Protein AF-0000000086064437 (afdb_homodimer)

Radius of gyration: 15.48 Å; Cα contacts (8 Å, |Δi|>4): 275; chains: 2; bounding box: 32×44×34 Å

Organism: Haemaphysalis longicornis (NCBI:txid44386)

pLDDT: mean 90.45, std 16.44, range [36.81, 98.94]

Solvent-accessible surface area (backbone atoms only — not comparable to full-atom values): 8554 Å² total; per-residue (Å²): 128,79,76,66,48,71,51,74,100,62,88,58,61,75,76,54,70,70,66,39,40,54,39,38,54,51,33,68,40,48,58,92,55,96,64,65,40,63,27,65,44,87,94,49,86,51,65,24,45,29,27,31,68,61,79,70,44,32,25,31,79,39,73,97,43,44,37,48,38,63,64,22,100,127,78,76,67,47,70,50,73,102,62,88,56,58,73,76,54,70,71,66,41,39,54,39,38,54,52,32,68,40,48,57,92,55,95,64,65,38,62,28,64,42,87,92,49,86,50,64,23,46,28,27,30,68,61,76,68,47,31,24,31,79,38,74,97,42,44,38,49,39,62,64,20,99

Structure (mmCIF, N/CA/C/O backbone):
data_AF-0000000086064437-model_v1
#
loop_
_entity.id
_entity.type
_entity.pdbx_description
1 polymer 'PiggyBac transposable element-derived protein 4 C-terminal zinc-ribbon domain-containing protein'
#
loop_
_atom_site.group_PDB
_atom_site.id
_atom_site.type_symbol
_atom_site.label_atom_id
_atom_site.label_alt_id
_atom_site.label_comp_id
_atom_site.label_asym_id
_atom_site.label_entity_id
_atom_site.label_seq_id
_atom_site.pdbx_PDB_ins_code
_atom_site.Cartn_x
_atom_site.Cartn_y
_atom_site.Cartn_z
_atom_site.occupancy
_atom_site.B_iso_or_equiv
_atom_site.auth_seq_id
_atom_site.auth_comp_id
_atom_site.auth_asym_id
_atom_site.auth_atom_id
_atom_site.pdbx_PDB_model_num
ATOM 1 N N . MET A 1 1 ? 16.391 -6.676 -16.859 1 36.81 1 MET A N 1
ATOM 2 C CA . MET A 1 1 ? 15.148 -7.387 -17.156 1 36.81 1 MET A CA 1
ATOM 3 C C . MET A 1 1 ? 14.547 -7.996 -15.898 1 36.81 1 MET A C 1
ATOM 5 O O . MET A 1 1 ? 15.195 -8.789 -15.219 1 36.81 1 MET A O 1
ATOM 9 N N . GLU A 1 2 ? 13.797 -7.254 -15.125 1 48.91 2 GLU A N 1
ATOM 10 C CA . GLU A 1 2 ? 13.328 -7.82 -13.859 1 48.91 2 GLU A CA 1
ATOM 11 C C . GLU A 1 2 ? 12.617 -9.156 -14.078 1 48.91 2 GLU A C 1
ATOM 13 O O . GLU A 1 2 ? 11.906 -9.328 -15.07 1 48.91 2 GLU A O 1
ATOM 18 N N . PRO A 1 3 ? 13.125 -10.156 -13.547 1 53.81 3 PRO A N 1
ATOM 19 C CA . PRO A 1 3 ? 12.633 -11.5 -13.852 1 53.81 3 PRO A CA 1
ATOM 20 C C . PRO A 1 3 ? 11.109 -11.586 -13.859 1 53.81 3 PRO A C 1
ATOM 22 O O . PRO A 1 3 ? 10.445 -10.844 -13.133 1 53.81 3 PRO A O 1
ATOM 25 N N . SER A 1 4 ? 10.617 -11.812 -14.984 1 56.09 4 SER A N 1
ATOM 26 C CA . SER A 1 4 ? 9.203 -12.102 -15.164 1 56.09 4 SER A CA 1
ATOM 27 C C . SER A 1 4 ? 8.734 -13.203 -14.211 1 56.09 4 SER A C 1
ATOM 29 O O . SER A 1 4 ? 9.094 -14.367 -14.383 1 56.09 4 SER A O 1
ATOM 31 N N . TRP A 1 5 ? 8.891 -13 -12.891 1 55.25 5 TRP A N 1
ATOM 32 C CA . TRP A 1 5 ? 8.305 -14.031 -12.031 1 55.25 5 TRP A CA 1
ATOM 33 C C . TRP A 1 5 ? 6.961 -14.5 -12.586 1 55.25 5 TRP A C 1
ATOM 35 O O . TRP A 1 5 ? 6.344 -15.406 -12.031 1 55.25 5 TRP A O 1
ATOM 45 N N . PHE A 1 6 ? 6.582 -13.656 -13.781 1 52.34 6 PHE A N 1
ATOM 46 C CA . PHE A 1 6 ? 5.297 -14.016 -14.367 1 52.34 6 PHE A CA 1
ATOM 47 C C . PHE A 1 6 ? 5.414 -15.297 -15.188 1 52.34 6 PHE A C 1
ATOM 49 O O . PHE A 1 6 ? 6 -15.297 -16.266 1 52.34 6 PHE A O 1
ATOM 56 N N . GLN A 1 7 ? 5.742 -16.219 -14.539 1 51.91 7 GLN A N 1
ATOM 57 C CA . GLN A 1 7 ? 5.77 -17.406 -15.383 1 51.91 7 GLN A CA 1
ATOM 58 C C . GLN A 1 7 ? 4.367 -17.781 -15.852 1 51.91 7 GLN A C 1
ATOM 60 O O . GLN A 1 7 ? 3.377 -17.406 -15.227 1 51.91 7 GLN A O 1
ATOM 65 N N . GLY A 1 8 ? 4.098 -18.438 -16.891 1 44.59 8 GLY A N 1
ATOM 66 C CA . GLY A 1 8 ? 3.02 -19.062 -17.641 1 44.59 8 GLY A CA 1
ATOM 67 C C . GLY A 1 8 ? 1.875 -19.531 -16.75 1 44.59 8 GLY A C 1
ATOM 68 O O . GLY A 1 8 ? 1.864 -19.266 -15.547 1 44.59 8 GLY A O 1
ATOM 69 N N . SER A 1 9 ? 0.978 -20.578 -17.016 1 51.94 9 SER A N 1
ATOM 70 C CA . SER A 1 9 ? -0.362 -21.078 -16.703 1 51.94 9 SER A CA 1
ATOM 71 C C . SER A 1 9 ? -0.57 -21.203 -15.203 1 51.94 9 SER A C 1
ATOM 73 O O . SER A 1 9 ? -1.707 -21.203 -14.727 1 51.94 9 SER A O 1
ATOM 75 N N . GLY A 1 10 ? 0.46 -21.672 -14.383 1 59.06 10 GLY A N 1
ATOM 76 C CA . GLY A 1 10 ? 0.349 -22.188 -13.031 1 59.06 10 GLY A CA 1
ATOM 77 C C . GLY A 1 10 ? 0.655 -21.156 -11.969 1 59.06 10 GLY A C 1
ATOM 78 O O . GLY A 1 10 ? 0.853 -19.984 -12.281 1 59.06 10 GLY A O 1
ATOM 79 N N . VAL A 1 11 ? 0.64 -21.469 -10.664 1 66.06 11 VAL A N 1
ATOM 80 C CA . VAL A 1 11 ? 0.978 -20.688 -9.469 1 66.06 11 VAL A CA 1
ATOM 81 C C . VAL A 1 11 ? 2.346 -20.031 -9.648 1 66.06 11 VAL A C 1
ATOM 83 O O . VAL A 1 11 ? 3.342 -20.719 -9.891 1 66.06 11 VAL A O 1
ATOM 86 N N . LYS A 1 12 ? 2.383 -18.641 -9.859 1 73.56 12 LYS A N 1
ATOM 87 C CA . LYS A 1 12 ? 3.605 -17.859 -10.039 1 73.56 12 LYS A CA 1
ATOM 88 C C . LYS A 1 12 ? 4.562 -18.062 -8.867 1 73.56 12 LYS A C 1
ATOM 90 O O . LYS A 1 12 ? 4.137 -18.078 -7.711 1 73.56 12 LYS A O 1
ATOM 95 N N . GLU A 1 13 ? 5.73 -18.391 -9.312 1 89.5 13 GLU A N 1
ATOM 96 C CA . GLU A 1 13 ? 6.746 -18.453 -8.266 1 89.5 13 GLU A CA 1
ATOM 97 C C . GLU A 1 13 ? 6.867 -17.109 -7.543 1 89.5 13 GLU A C 1
ATOM 99 O O . GLU A 1 13 ? 6.633 -16.047 -8.141 1 89.5 13 GLU A O 1
ATOM 104 N N . LEU A 1 14 ? 7.23 -17.234 -6.324 1 94.75 14 LEU A N 1
ATOM 105 C CA . LEU A 1 14 ? 7.41 -16.016 -5.543 1 94.75 14 LEU A CA 1
ATOM 106 C C . LEU A 1 14 ? 8.797 -15.43 -5.77 1 94.75 14 LEU A C 1
ATOM 108 O O . LEU A 1 14 ? 9.773 -16.156 -5.902 1 94.75 14 LEU A O 1
ATOM 112 N N . PRO A 1 15 ? 8.844 -14.148 -5.883 1 94.69 15 PRO A N 1
ATOM 113 C CA . PRO A 1 15 ? 10.172 -13.531 -5.926 1 94.69 15 PRO A CA 1
ATOM 114 C C . PRO A 1 15 ? 11.047 -13.93 -4.738 1 94.69 15 PRO A C 1
ATOM 116 O O . PRO A 1 15 ? 10.531 -14.203 -3.652 1 94.69 15 PRO A O 1
ATOM 119 N N . PRO A 1 16 ? 12.328 -13.961 -4.988 1 94.12 16 PRO A N 1
ATOM 120 C CA . PRO A 1 16 ? 13.227 -14.266 -3.873 1 94.12 16 PRO A CA 1
ATOM 121 C C . PRO A 1 16 ? 13.203 -13.195 -2.785 1 94.12 16 PRO A C 1
ATOM 123 O O . PRO A 1 16 ? 12.953 -12.023 -3.072 1 94.12 16 PRO A O 1
ATOM 126 N N . VAL A 1 17 ? 13.562 -13.602 -1.542 1 94 17 VAL A N 1
ATOM 127 C CA . VAL A 1 17 ? 13.43 -12.75 -0.363 1 94 17 VAL A CA 1
ATOM 128 C C . VAL A 1 17 ? 14.234 -11.461 -0.56 1 94 17 VAL A C 1
ATOM 130 O O . VAL A 1 17 ? 13.773 -10.375 -0.206 1 94 17 VAL A O 1
ATOM 133 N N . GLY A 1 18 ? 15.43 -11.547 -1.083 1 94.06 18 GLY A N 1
ATOM 134 C CA . GLY A 1 18 ? 16.234 -10.359 -1.309 1 94.06 18 GLY A CA 1
ATOM 135 C C . GLY A 1 18 ? 15.57 -9.344 -2.217 1 94.06 18 GLY A C 1
ATOM 136 O O . GLY A 1 18 ? 15.672 -8.133 -1.989 1 94.06 18 GLY A O 1
ATOM 137 N N . PHE A 1 19 ? 14.891 -9.711 -3.191 1 95.44 19 PHE A N 1
ATOM 138 C CA . PHE A 1 19 ? 14.18 -8.859 -4.141 1 95.44 19 PHE A CA 1
ATOM 139 C C . PHE A 1 19 ? 12.945 -8.242 -3.494 1 95.44 19 PHE A C 1
ATOM 141 O O . PHE A 1 19 ? 12.617 -7.082 -3.758 1 95.44 19 PHE A O 1
ATOM 148 N N . ARG A 1 20 ? 12.352 -8.945 -2.549 1 95.94 20 ARG A N 1
ATOM 149 C CA . ARG A 1 20 ? 11.117 -8.523 -1.894 1 95.94 20 ARG A CA 1
ATOM 150 C C . ARG A 1 20 ? 11.367 -7.32 -0.986 1 95.94 20 ARG A C 1
ATOM 152 O O . ARG A 1 20 ? 10.516 -6.434 -0.871 1 95.94 20 ARG A O 1
ATOM 159 N N . LYS A 1 21 ? 12.531 -7.328 -0.434 1 97.31 21 LYS A N 1
ATOM 160 C CA . LYS A 1 21 ? 12.797 -6.367 0.635 1 97.31 21 LYS A CA 1
ATOM 161 C C . LYS A 1 21 ? 13.586 -5.172 0.114 1 97.31 21 LYS A C 1
ATOM 163 O O . LYS A 1 21 ? 13.578 -4.102 0.726 1 97.31 21 LYS A O 1
ATOM 168 N N . LYS A 1 22 ? 14.227 -5.383 -1.054 1 97.5 22 LYS A N 1
ATOM 169 C CA . LYS A 1 22 ? 15.047 -4.305 -1.599 1 97.5 22 LYS A CA 1
ATOM 170 C C . LYS A 1 22 ? 14.172 -3.141 -2.07 1 97.5 22 LYS A C 1
ATOM 172 O O . LYS A 1 22 ? 13.195 -3.342 -2.783 1 97.5 22 LYS A O 1
ATOM 177 N N . ASP A 1 23 ? 14.445 -1.907 -1.613 1 98 23 ASP A N 1
ATOM 178 C CA . ASP A 1 23 ? 13.781 -0.678 -2.035 1 98 23 ASP A CA 1
ATOM 179 C C . ASP A 1 23 ? 12.297 -0.701 -1.666 1 98 23 ASP A C 1
ATOM 181 O O . ASP A 1 23 ? 11.445 -0.302 -2.465 1 98 23 ASP A O 1
ATOM 185 N N . ALA A 1 24 ? 12.055 -1.263 -0.504 1 98.5 24 ALA A N 1
ATOM 186 C CA . ALA A 1 24 ? 10.695 -1.415 0.009 1 98.5 24 ALA A CA 1
ATOM 187 C C . ALA A 1 24 ? 10.492 -0.577 1.267 1 98.5 24 ALA A C 1
ATOM 189 O O . ALA A 1 24 ? 10.008 -1.082 2.283 1 98.5 24 ALA A O 1
ATOM 190 N N . MET A 1 25 ? 10.734 0.696 1.163 1 98.06 25 MET A N 1
ATOM 191 C CA . MET A 1 25 ? 10.742 1.479 2.396 1 98.06 25 MET A CA 1
ATOM 192 C C . MET A 1 25 ? 9.398 2.16 2.617 1 98.06 25 MET A C 1
ATOM 194 O O . MET A 1 25 ? 9.055 2.51 3.748 1 98.06 25 MET A O 1
ATOM 198 N N . HIS A 1 26 ? 8.633 2.383 1.631 1 98.75 26 HIS A N 1
ATOM 199 C CA . HIS A 1 26 ? 7.336 3.037 1.726 1 98.75 26 HIS A CA 1
ATOM 200 C C . HIS A 1 26 ? 6.199 2.027 1.61 1 98.75 26 HIS A C 1
ATOM 202 O O . HIS A 1 26 ? 5.492 1.997 0.602 1 98.75 26 HIS A O 1
ATOM 208 N N . LEU A 1 27 ? 5.984 1.294 2.621 1 98.88 27 LEU A N 1
ATOM 209 C CA . LEU A 1 27 ? 4.98 0.236 2.598 1 98.88 27 LEU A CA 1
ATOM 210 C C . LEU A 1 27 ? 3.676 0.712 3.223 1 98.88 27 LEU A C 1
ATOM 212 O O . LEU A 1 27 ? 3.688 1.46 4.203 1 98.88 27 LEU A O 1
ATOM 216 N N . PRO A 1 28 ? 2.561 0.253 2.664 1 98.94 28 PRO A N 1
ATOM 217 C CA . PRO A 1 28 ? 1.261 0.694 3.172 1 98.94 28 PRO A CA 1
ATOM 218 C C . PRO A 1 28 ? 0.879 0.016 4.488 1 98.94 28 PRO A C 1
ATOM 220 O O . PRO A 1 28 ? 1.131 -1.179 4.664 1 98.94 28 PRO A O 1
ATOM 223 N N . LEU A 1 29 ? 0.425 0.735 5.34 1 98.75 29 LEU A N 1
ATOM 224 C CA . LEU A 1 29 ? -0.308 0.29 6.52 1 98.75 29 LEU A CA 1
ATOM 225 C C . LEU A 1 29 ? -1.788 0.638 6.402 1 98.75 29 LEU A C 1
ATOM 227 O O . LEU A 1 29 ? -2.164 1.511 5.617 1 98.75 29 LEU A O 1
ATOM 231 N N . LYS A 1 30 ? -2.615 -0.065 7.043 1 98.81 30 LYS A N 1
ATOM 232 C CA . LYS A 1 30 ? -4.02 0.298 7.227 1 98.81 30 LYS A CA 1
ATOM 233 C C . LYS A 1 30 ? -4.359 0.442 8.711 1 98.81 3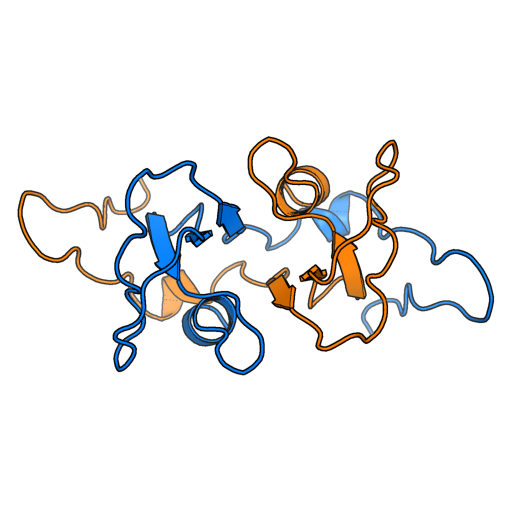0 LYS A C 1
ATOM 235 O O . LYS A 1 30 ? -4.363 -0.544 9.445 1 98.81 30 LYS A O 1
ATOM 240 N N . ASP A 1 31 ? -4.656 1.602 9.125 1 98.44 31 ASP A N 1
ATOM 241 C CA . ASP A 1 31 ? -4.871 1.85 10.547 1 98.44 31 ASP A CA 1
ATOM 242 C C . ASP A 1 31 ? -6.332 1.631 10.93 1 98.44 31 ASP A C 1
ATOM 244 O O . ASP A 1 31 ? -7.234 1.88 10.125 1 98.44 31 ASP A O 1
ATOM 248 N N . ASP A 1 32 ? -6.527 1.088 12.086 1 98.12 32 ASP A N 1
ATOM 249 C CA . ASP A 1 32 ? -7.863 0.951 12.664 1 98.12 32 ASP A CA 1
ATOM 250 C C . ASP A 1 32 ? -8.328 2.264 13.281 1 98.12 32 ASP A C 1
ATOM 252 O O . ASP A 1 32 ? -8.219 2.455 14.5 1 98.12 32 ASP A O 1
ATOM 256 N N . LEU A 1 33 ? -8.742 3.125 12.508 1 97.5 33 LEU A N 1
ATOM 257 C CA . LEU A 1 33 ? -9.195 4.449 12.922 1 97.5 33 LEU A CA 1
ATOM 258 C C . LEU A 1 33 ? -10.719 4.508 12.992 1 97.5 33 LEU A C 1
ATOM 260 O O . LEU A 1 33 ? -11.398 3.947 12.125 1 97.5 33 LEU A O 1
ATOM 264 N N . GLN A 1 34 ? -11.258 5.094 13.992 1 97.75 34 GLN A N 1
ATOM 265 C CA . GLN A 1 34 ? -12.695 5.332 14.055 1 97.75 34 GLN A CA 1
ATOM 266 C C . GLN A 1 34 ? -13.164 6.188 12.875 1 97.75 34 GLN A C 1
ATOM 268 O O . GLN A 1 34 ? -14.148 5.855 12.219 1 97.75 34 GLN A O 1
ATOM 273 N N . ASN A 1 35 ? -12.344 7.336 12.766 1 97.5 35 ASN A N 1
ATOM 274 C CA . ASN A 1 35 ? -12.547 8.188 11.602 1 97.5 35 ASN A CA 1
ATOM 275 C C . ASN A 1 35 ? -11.328 8.18 10.68 1 97.5 35 ASN A C 1
ATOM 277 O O . ASN A 1 35 ? -10.195 8.344 11.141 1 97.5 35 ASN A O 1
ATOM 281 N N . ALA A 1 36 ? -11.672 7.98 9.406 1 98.06 36 ALA A N 1
ATOM 282 C CA . ALA A 1 36 ? -10.57 8.016 8.445 1 98.06 36 ALA A CA 1
ATOM 283 C C . ALA A 1 36 ? -9.836 9.352 8.492 1 98.06 36 ALA A C 1
ATOM 285 O O . ALA A 1 36 ? -10.383 10.344 8.984 1 98.06 36 ALA A O 1
ATOM 286 N N . ALA A 1 37 ? -8.625 9.352 8.078 1 97.38 37 ALA A N 1
ATOM 287 C CA . ALA A 1 37 ? -7.789 10.547 8.078 1 97.38 37 ALA A CA 1
ATOM 288 C C . ALA A 1 37 ? -7.742 11.18 6.688 1 97.38 37 ALA A C 1
ATOM 290 O O . ALA A 1 37 ? -7.922 10.5 5.68 1 97.38 37 ALA A O 1
ATOM 291 N N . ARG A 1 38 ? -7.441 12.43 6.648 1 97.25 38 ARG A N 1
ATOM 292 C CA . ARG A 1 38 ? -7.359 13.156 5.387 1 97.25 38 ARG A CA 1
ATOM 293 C C . ARG A 1 38 ? -6.148 12.711 4.574 1 97.25 38 ARG A C 1
ATOM 295 O O . ARG A 1 38 ? -5.043 12.594 5.109 1 97.25 38 ARG A O 1
ATOM 302 N N . CYS A 1 39 ? -6.387 12.484 3.354 1 98.31 39 CYS A N 1
ATOM 303 C CA . CYS A 1 39 ? -5.297 12.227 2.42 1 98.31 39 CYS A CA 1
ATOM 304 C C . CYS A 1 39 ? -4.383 13.445 2.307 1 98.31 39 CYS A C 1
ATOM 306 O O . CYS A 1 39 ? -4.855 14.578 2.213 1 98.31 39 CYS A O 1
ATOM 308 N N . ARG A 1 40 ? -3.111 13.188 2.232 1 97.44 40 ARG A N 1
ATOM 309 C CA . ARG A 1 40 ? -2.17 14.297 2.254 1 97.44 40 ARG A CA 1
ATOM 310 C C . ARG A 1 40 ? -1.651 14.602 0.853 1 97.44 40 ARG A C 1
ATOM 312 O O . ARG A 1 40 ? -0.866 15.539 0.666 1 97.44 40 ARG A O 1
ATOM 319 N N . GLN A 1 41 ? -2.053 13.812 -0.101 1 98 41 GLN A N 1
ATOM 320 C CA . GLN A 1 41 ? -1.726 14.148 -1.481 1 98 41 GLN A CA 1
ATOM 321 C C . GLN A 1 41 ? -2.316 15.5 -1.869 1 98 41 GLN A C 1
ATOM 323 O O . GLN A 1 41 ? -3.525 15.719 -1.75 1 98 41 GLN A O 1
ATOM 328 N N . PRO A 1 42 ? -1.438 16.328 -2.268 1 96.44 42 PRO A N 1
ATOM 329 C CA . PRO A 1 42 ? -1.968 17.625 -2.711 1 96.44 42 PRO A CA 1
ATOM 330 C C . PRO A 1 42 ? -3.074 17.484 -3.752 1 96.44 42 PRO A C 1
ATOM 332 O O . PRO A 1 42 ? -2.928 16.719 -4.715 1 96.44 42 PRO A O 1
ATOM 335 N N . GLY A 1 43 ? -4.211 18.172 -3.535 1 97 43 GLY A N 1
ATOM 336 C CA . GLY A 1 43 ? -5.312 18.156 -4.484 1 97 43 GLY A CA 1
ATOM 337 C C . GLY A 1 43 ? -6.379 17.141 -4.156 1 97 43 GLY A C 1
ATOM 338 O O . GLY A 1 43 ? -7.477 17.172 -4.719 1 97 43 GLY A O 1
ATOM 339 N N . CYS A 1 44 ? -6.062 16.266 -3.283 1 98 44 CYS A N 1
ATOM 340 C CA . CYS A 1 44 ? -7.035 15.273 -2.867 1 98 44 CYS A CA 1
ATOM 341 C C . CYS A 1 44 ? -7.715 15.68 -1.563 1 98 44 CYS A C 1
ATOM 343 O O . CYS A 1 44 ? -7.043 16.078 -0.609 1 98 44 CYS A O 1
ATOM 345 N N . ASN A 1 45 ? -9.016 15.547 -1.478 1 97.56 45 ASN A N 1
ATOM 346 C CA . ASN A 1 45 ? -9.75 15.914 -0.273 1 97.56 45 ASN A CA 1
ATOM 347 C C . ASN A 1 45 ? -10.469 14.719 0.335 1 97.56 45 ASN A C 1
ATOM 349 O O . ASN A 1 45 ? -11.422 14.883 1.106 1 97.56 45 ASN A O 1
ATOM 353 N N . MET A 1 46 ? -10.039 13.617 -0.048 1 98.38 46 MET A N 1
AT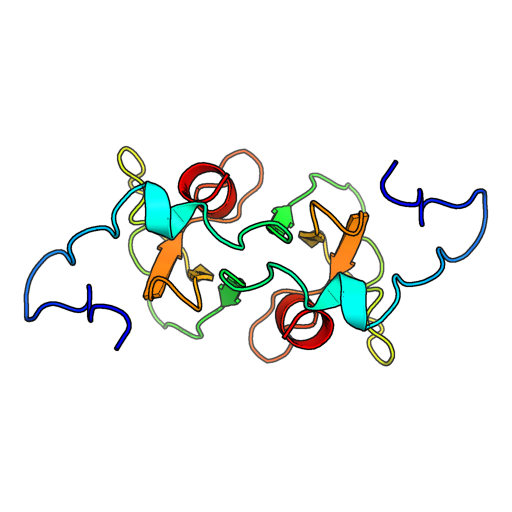OM 354 C CA . MET A 1 46 ? -10.688 12.406 0.444 1 98.38 46 MET A CA 1
ATOM 355 C C . MET A 1 46 ? -10.031 11.93 1.734 1 98.38 46 MET A C 1
ATOM 357 O O . MET A 1 46 ? -9.047 12.516 2.193 1 98.38 46 MET A O 1
ATOM 361 N N . LYS A 1 47 ? -10.648 11.008 2.318 1 98.5 47 LYS A N 1
ATOM 362 C CA . LYS A 1 47 ? -10.102 10.391 3.525 1 98.5 47 LYS A CA 1
ATOM 363 C C . LYS A 1 47 ? -9.719 8.938 3.275 1 98.5 47 LYS A C 1
ATOM 365 O O . LYS A 1 47 ? -10.258 8.289 2.375 1 98.5 47 LYS A O 1
ATOM 370 N N . THR A 1 48 ? -8.875 8.508 4.094 1 98.62 48 THR A N 1
ATOM 371 C CA . THR A 1 48 ? -8.359 7.148 3.938 1 98.62 48 THR A CA 1
ATOM 372 C C . THR A 1 48 ? -7.82 6.617 5.262 1 98.62 48 THR A C 1
ATOM 374 O O . THR A 1 48 ? -7.652 7.379 6.219 1 98.62 48 THR A O 1
ATOM 377 N N . ARG A 1 49 ? -7.594 5.398 5.301 1 98.69 49 ARG A N 1
ATOM 378 C CA . ARG A 1 49 ? -7 4.762 6.469 1 98.69 49 ARG A CA 1
ATOM 379 C C . ARG A 1 49 ? -5.629 4.18 6.141 1 98.69 49 ARG A C 1
ATOM 381 O O . ARG A 1 49 ? -4.977 3.586 7.004 1 98.69 49 ARG A O 1
ATOM 388 N N . HIS A 1 50 ? -5.199 4.336 4.844 1 98.81 50 HIS A N 1
ATOM 389 C CA . HIS A 1 50 ? -3.875 3.865 4.449 1 98.81 50 HIS A CA 1
ATOM 390 C C . HIS A 1 50 ? -2.799 4.891 4.793 1 98.81 50 HIS A C 1
ATOM 392 O O . HIS A 1 50 ? -2.955 6.078 4.508 1 98.81 50 HIS A O 1
ATOM 398 N N . ARG A 1 51 ? -1.769 4.418 5.387 1 98.5 51 ARG A N 1
ATOM 399 C CA . ARG A 1 51 ? -0.656 5.246 5.84 1 98.5 51 ARG A CA 1
ATOM 400 C C . ARG A 1 51 ? 0.676 4.695 5.34 1 98.5 51 ARG A C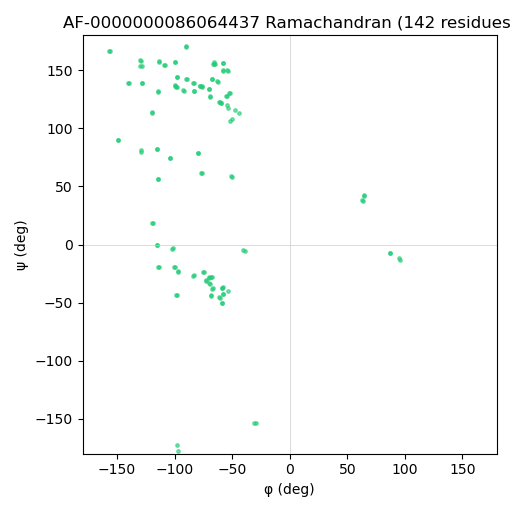 1
ATOM 402 O O . ARG A 1 51 ? 0.886 3.48 5.336 1 98.5 51 ARG A O 1
ATOM 409 N N . CYS A 1 52 ? 1.516 5.559 4.926 1 98.56 52 CYS A N 1
ATOM 410 C CA . CYS A 1 52 ? 2.855 5.113 4.566 1 98.56 52 CYS A CA 1
ATOM 411 C C . CYS A 1 52 ? 3.705 4.875 5.809 1 98.56 52 CYS A C 1
ATOM 413 O O . CYS A 1 52 ? 3.787 5.742 6.684 1 98.56 52 CYS A O 1
ATOM 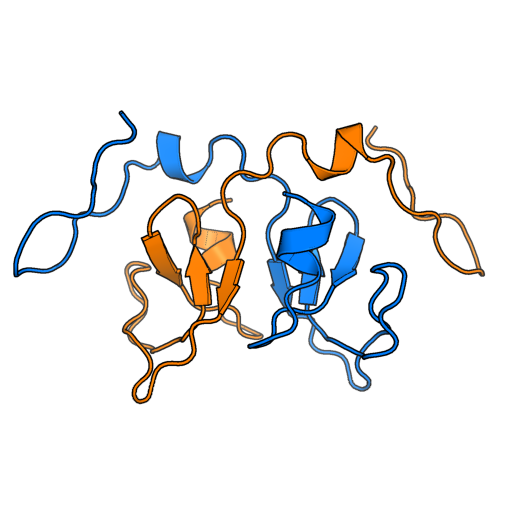415 N N . SER A 1 53 ? 4.41 3.842 5.824 1 98.12 53 SER A N 1
ATOM 416 C CA . SER A 1 53 ? 5.176 3.42 6.996 1 98.12 53 SER A CA 1
ATOM 417 C C . SER A 1 53 ? 6.418 4.281 7.184 1 98.12 53 SER A C 1
ATOM 419 O O . SER A 1 53 ? 6.918 4.422 8.305 1 98.12 53 SER A O 1
ATOM 421 N N . ARG A 1 54 ? 6.867 4.875 6.117 1 97.31 54 ARG A N 1
ATOM 422 C CA . ARG A 1 54 ? 8.102 5.648 6.188 1 97.31 54 ARG A CA 1
ATOM 423 C C . ARG A 1 54 ? 7.812 7.137 6.328 1 97.31 54 ARG A C 1
ATOM 425 O O . ARG A 1 54 ? 8.398 7.812 7.176 1 97.31 54 ARG A O 1
ATOM 432 N N . CYS A 1 55 ? 6.871 7.602 5.566 1 96.81 55 CYS A N 1
ATOM 433 C CA . CYS A 1 55 ? 6.559 9.023 5.543 1 96.81 55 CYS A CA 1
ATOM 434 C C . CYS A 1 55 ? 5.617 9.398 6.684 1 96.81 55 CYS A C 1
ATOM 436 O O . CYS A 1 55 ? 5.492 10.57 7.035 1 96.81 55 CYS A O 1
ATOM 438 N N . ASP A 1 56 ? 4.848 8.469 7.133 1 96.5 56 ASP A N 1
ATOM 439 C CA . ASP A 1 56 ? 3.891 8.633 8.227 1 96.5 56 ASP A CA 1
ATOM 440 C C . ASP A 1 56 ? 2.797 9.633 7.855 1 96.5 56 ASP A C 1
ATOM 442 O O . ASP A 1 56 ? 2.496 10.539 8.625 1 96.5 56 ASP A O 1
ATOM 446 N N . ILE A 1 57 ? 2.381 9.477 6.664 1 97.19 57 ILE A N 1
ATOM 447 C CA . ILE A 1 57 ? 1.253 10.281 6.203 1 97.19 57 ILE A CA 1
ATOM 448 C C . ILE A 1 57 ? 0.211 9.375 5.551 1 97.19 57 ILE A C 1
ATOM 450 O O . ILE A 1 57 ? 0.532 8.266 5.105 1 97.19 57 ILE A O 1
ATOM 454 N N . TYR A 1 58 ? -1.068 9.859 5.477 1 98.12 58 TYR A N 1
ATOM 455 C CA . TYR A 1 58 ? -2.172 9.086 4.914 1 98.12 58 TYR A CA 1
ATOM 456 C C . TYR A 1 58 ? -2.342 9.383 3.428 1 98.12 58 TYR A C 1
ATOM 458 O O . TYR A 1 58 ? -2.285 10.539 3.006 1 98.12 58 TYR A O 1
ATOM 466 N N . LEU A 1 59 ? -2.477 8.336 2.652 1 98.69 59 LEU A N 1
ATOM 467 C CA . LEU A 1 59 ? -2.635 8.422 1.206 1 98.69 59 LEU A CA 1
ATOM 468 C C . LEU A 1 59 ? -3.652 7.402 0.708 1 98.69 59 LEU A C 1
ATOM 470 O O . LEU A 1 59 ? -3.664 6.258 1.167 1 98.69 59 LEU A O 1
ATOM 474 N N . CYS A 1 60 ? -4.445 7.762 -0.16 1 98.88 60 CYS A N 1
ATOM 475 C CA . CYS A 1 60 ? -5.488 6.895 -0.692 1 98.88 60 CYS A CA 1
ATOM 476 C C . CYS A 1 60 ? -4.883 5.742 -1.487 1 98.88 60 CYS A C 1
ATOM 478 O O . CYS A 1 60 ? -3.893 5.926 -2.197 1 98.88 60 CYS A O 1
ATOM 480 N N . ILE A 1 61 ? -5.516 4.582 -1.344 1 98.81 61 ILE A N 1
ATOM 481 C CA . ILE A 1 61 ? -5.316 3.441 -2.23 1 98.81 61 ILE A CA 1
ATOM 482 C C . ILE A 1 61 ? -6.664 2.92 -2.715 1 98.81 61 ILE A C 1
ATOM 484 O O . ILE A 1 61 ? -7.172 1.921 -2.197 1 98.81 61 ILE A O 1
ATOM 488 N N . GLU A 1 62 ? -7.172 3.58 -3.662 1 98.38 62 GLU A N 1
ATOM 489 C CA . GLU A 1 62 ? -8.5 3.264 -4.188 1 98.38 62 GLU A CA 1
ATOM 490 C C . GLU A 1 62 ? -8.469 3.111 -5.707 1 98.38 62 GLU A C 1
ATOM 492 O O . GLU A 1 62 ? -7.562 3.627 -6.367 1 98.38 62 GLU A O 1
ATOM 497 N N . ILE A 1 63 ? -9.383 2.357 -6.191 1 97.44 63 ILE A N 1
ATOM 498 C CA . ILE A 1 63 ? -9.523 2.258 -7.641 1 97.44 63 ILE A CA 1
ATOM 499 C C . ILE A 1 63 ? -9.82 3.637 -8.227 1 97.44 63 ILE A C 1
ATOM 501 O O . ILE A 1 63 ? -10.742 4.32 -7.785 1 97.44 63 ILE A O 1
ATOM 505 N N . GLY A 1 64 ? -9.062 4.133 -9.094 1 95.69 64 GLY A N 1
ATOM 506 C CA . GLY A 1 64 ? -9.25 5.43 -9.719 1 95.69 64 GLY A CA 1
ATOM 507 C C . GLY A 1 64 ? -8.625 6.57 -8.938 1 95.69 64 GLY A C 1
ATOM 508 O O . GLY A 1 64 ? -8.617 7.715 -9.398 1 95.69 64 GLY A O 1
ATOM 509 N N . ARG A 1 65 ? -8.156 6.266 -7.781 1 97.94 65 ARG A N 1
ATOM 510 C CA . ARG A 1 65 ? -7.508 7.246 -6.918 1 97.94 65 ARG A CA 1
ATOM 511 C C . ARG A 1 65 ? -6.445 6.586 -6.047 1 97.94 65 ARG A C 1
ATOM 513 O O . ARG A 1 65 ? -6.734 6.137 -4.934 1 97.94 65 ARG A O 1
ATOM 520 N N . ASN A 1 66 ? -5.281 6.547 -6.551 1 98.75 66 ASN A N 1
ATOM 521 C CA . ASN A 1 66 ? -4.164 5.961 -5.812 1 98.75 66 ASN A CA 1
ATOM 522 C C . ASN A 1 66 ? -3.102 7.004 -5.48 1 98.75 66 ASN A C 1
ATOM 524 O O . ASN A 1 66 ? -2.053 7.059 -6.125 1 98.75 66 ASN A O 1
ATOM 528 N N . CYS A 1 67 ? -3.307 7.762 -4.434 1 98.94 67 CYS A N 1
ATOM 529 C CA . CYS A 1 67 ? -2.414 8.836 -4.004 1 98.94 67 CYS A CA 1
ATOM 530 C C . CYS A 1 67 ? -1.109 8.266 -3.457 1 98.94 67 CYS A C 1
ATOM 532 O O . CYS A 1 67 ? -0.057 8.898 -3.574 1 98.94 67 CYS A O 1
ATOM 534 N N . PHE A 1 68 ? -1.163 7.035 -2.904 1 98.94 68 PHE A N 1
ATOM 535 C CA . PHE A 1 68 ? 0.033 6.379 -2.393 1 98.94 68 PHE A CA 1
ATOM 536 C C . PHE A 1 68 ? 1.052 6.164 -3.506 1 98.94 68 PHE A C 1
ATOM 538 O O . PHE A 1 68 ? 2.229 6.496 -3.35 1 98.94 68 PHE A O 1
ATOM 545 N N . PHE A 1 69 ? 0.506 5.699 -4.582 1 98.94 69 PHE A N 1
ATOM 546 C CA . PHE A 1 69 ? 1.354 5.449 -5.742 1 98.94 69 PHE A CA 1
ATOM 547 C C 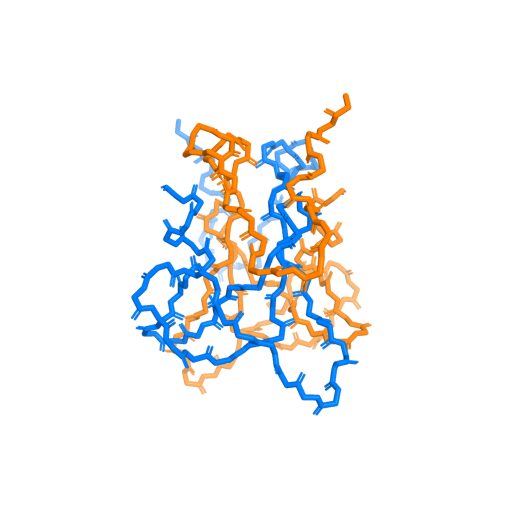. PHE A 1 69 ? 1.869 6.758 -6.328 1 98.94 69 PHE A C 1
ATOM 549 O O . PHE A 1 69 ? 3.066 6.902 -6.586 1 98.94 69 PHE A O 1
ATOM 556 N N . GLU A 1 70 ? 1.03 7.766 -6.461 1 98.69 70 GLU A N 1
ATOM 557 C CA . GLU A 1 70 ? 1.382 9.031 -7.09 1 98.69 70 GLU A CA 1
ATOM 558 C C . GLU A 1 70 ? 2.412 9.797 -6.262 1 98.69 70 GLU A C 1
ATOM 560 O O . GLU A 1 70 ? 3.314 10.43 -6.809 1 98.69 70 GLU A O 1
ATOM 565 N N . PHE A 1 71 ? 2.254 9.711 -4.992 1 98.69 71 PHE A N 1
ATOM 566 C CA . PHE A 1 71 ? 3.115 10.43 -4.062 1 98.69 71 PHE A CA 1
ATOM 567 C C . PHE A 1 71 ? 4.527 9.859 -4.078 1 98.69 71 PHE A C 1
ATOM 569 O O . PHE A 1 71 ? 5.5 10.594 -3.891 1 98.69 71 PHE A O 1
ATOM 576 N N . HIS A 1 72 ? 4.645 8.594 -4.398 1 98.69 72 HIS A N 1
ATOM 577 C CA . HIS A 1 72 ? 5.93 7.93 -4.203 1 98.69 72 HIS A CA 1
ATOM 578 C C . HIS A 1 72 ? 6.551 7.527 -5.539 1 98.69 72 HIS A C 1
ATOM 580 O O . HIS A 1 72 ? 7.742 7.207 -5.602 1 98.69 72 HIS A O 1
ATOM 586 N N . ALA A 1 73 ? 5.812 7.441 -6.602 1 97.06 73 ALA A N 1
ATOM 587 C CA . ALA A 1 73 ? 6.336 7 -7.895 1 97.06 73 ALA A CA 1
ATOM 588 C C . ALA A 1 73 ? 7.02 8.148 -8.625 1 97.06 73 ALA A C 1
ATOM 590 O O . ALA A 1 73 ? 6.746 9.32 -8.359 1 97.06 73 ALA A O 1
ATOM 591 N N . MET B 1 1 ? 18.719 9.852 11.305 1 38.09 1 MET B N 1
ATOM 592 C CA . MET B 1 1 ? 17.516 10.32 11.992 1 38.09 1 MET B CA 1
ATOM 593 C C . MET B 1 1 ? 16.484 10.805 10.984 1 38.09 1 MET B C 1
ATOM 595 O O . MET B 1 1 ? 16.75 11.711 10.195 1 38.09 1 MET B O 1
ATOM 599 N N . GLU B 1 2 ? 15.703 9.945 10.398 1 49.84 2 GLU B N 1
ATOM 600 C CA . GLU B 1 2 ? 14.805 10.398 9.336 1 49.84 2 GLU B CA 1
ATOM 601 C C . GLU B 1 2 ? 13.93 11.547 9.805 1 49.84 2 GLU B C 1
ATOM 603 O O . GLU B 1 2 ? 13.516 11.586 10.969 1 49.84 2 GLU B O 1
ATOM 608 N N . PRO B 1 3 ? 14.023 12.609 9.195 1 54.22 3 PRO B N 1
ATOM 609 C CA . PRO B 1 3 ? 13.398 13.852 9.672 1 54.22 3 PRO B CA 1
ATOM 610 C C . PRO B 1 3 ? 11.945 13.656 10.094 1 54.22 3 PRO B C 1
ATOM 612 O O . PRO B 1 3 ? 11.25 12.781 9.562 1 54.22 3 PRO B O 1
ATOM 615 N N . SER B 1 4 ? 11.734 13.859 11.328 1 56.41 4 SER B N 1
ATOM 616 C CA . SER B 1 4 ? 10.398 13.891 11.914 1 56.41 4 SER B CA 1
ATOM 617 C C . SER B 1 4 ? 9.484 14.836 11.148 1 56.41 4 SER B C 1
ATOM 619 O O . SER B 1 4 ? 9.602 16.062 11.258 1 56.41 4 SER B O 1
ATOM 621 N N . TRP B 1 5 ? 9.281 14.594 9.828 1 56.16 5 TRP B N 1
ATOM 622 C CA . TRP B 1 5 ? 8.289 15.445 9.18 1 56.16 5 TRP B CA 1
ATOM 623 C C . TRP B 1 5 ? 7.082 15.656 10.086 1 56.16 5 TRP B C 1
ATOM 625 O O . TRP B 1 5 ? 6.156 16.391 9.734 1 56.16 5 TRP B O 1
ATOM 635 N N . PHE B 1 6 ? 7.234 14.828 11.336 1 52.88 6 PHE B N 1
ATOM 636 C CA . PHE B 1 6 ? 6.109 14.938 12.258 1 52.88 6 PHE B CA 1
ATOM 637 C C . PHE B 1 6 ? 6.176 16.25 13.031 1 52.88 6 PHE B C 1
ATOM 639 O O . PHE B 1 6 ? 7.023 16.422 13.914 1 52.88 6 PHE B O 1
ATOM 646 N N . GLN B 1 7 ? 6.117 17.188 12.32 1 52.03 7 GLN B N 1
ATOM 647 C CA . GLN B 1 7 ? 6.125 18.391 13.148 1 52.03 7 GLN B CA 1
ATOM 648 C C . GLN B 1 7 ? 4.859 18.469 14 1 52.03 7 GLN B C 1
ATOM 650 O O . GLN B 1 7 ? 3.842 17.859 13.672 1 52.03 7 GLN B O 1
ATOM 655 N N . GLY B 1 8 ? 4.766 19.141 15.078 1 45.12 8 GLY B N 1
ATOM 656 C CA . GLY B 1 8 ? 3.84 19.547 16.109 1 45.12 8 GLY B CA 1
ATOM 657 C C . GLY B 1 8 ? 2.414 19.703 15.617 1 45.12 8 GLY B C 1
ATOM 658 O O . GLY B 1 8 ? 2.117 19.391 14.461 1 45.12 8 GLY B O 1
ATOM 659 N N . SER B 1 9 ? 1.403 20.531 16.156 1 52.44 9 SER B N 1
ATOM 660 C CA . SER B 1 9 ? -0.043 20.672 16.297 1 52.44 9 SER B CA 1
ATOM 661 C C . SER B 1 9 ? -0.721 20.703 14.922 1 52.44 9 SER B C 1
ATOM 663 O O . SER B 1 9 ? -1.909 20.391 14.812 1 52.44 9 SER B O 1
ATOM 665 N N . GLY B 1 10 ? -0.092 21.344 13.852 1 59.53 10 GLY B N 1
ATOM 666 C CA . GLY B 1 10 ? -0.729 21.75 12.609 1 59.53 10 GLY B CA 1
ATOM 667 C C . GLY B 1 10 ? -0.517 20.75 11.484 1 59.53 10 GLY B C 1
ATOM 668 O O . GLY B 1 10 ? 0 19.656 11.695 1 59.53 10 GLY B O 1
ATOM 669 N N . VAL B 1 11 ? -0.906 21.016 10.234 1 66.19 11 VAL B N 1
ATOM 670 C CA . VAL B 1 11 ? -0.754 20.281 8.977 1 66.19 11 VAL B CA 1
ATOM 671 C C . VAL B 1 11 ? 0.712 19.906 8.773 1 66.19 11 VAL B C 1
ATOM 673 O O . VAL B 1 11 ? 1.583 20.781 8.758 1 66.19 11 VAL B O 1
ATOM 676 N N . LYS B 1 12 ? 1.084 18.562 8.961 1 73.5 12 LYS B N 1
ATOM 677 C CA . LYS B 1 12 ? 2.438 18.047 8.789 1 73.5 12 LYS B CA 1
ATOM 678 C C . LYS B 1 12 ? 2.984 18.391 7.402 1 73.5 12 LYS B C 1
ATOM 680 O O . LYS B 1 12 ? 2.271 18.281 6.402 1 73.5 12 LYS B O 1
ATOM 685 N N . GLU B 1 13 ? 4.148 18.969 7.504 1 89.81 13 GLU B N 1
ATOM 686 C CA . GLU B 1 13 ? 4.812 19.188 6.223 1 89.81 13 GLU B CA 1
ATOM 687 C C . GLU B 1 13 ? 5.004 17.875 5.469 1 89.81 13 GLU B C 1
ATOM 689 O O . GLU B 1 13 ? 5.172 16.828 6.078 1 89.81 13 GLU B O 1
ATOM 694 N N . LEU B 1 14 ? 4.98 18.047 4.199 1 94.75 14 LEU B N 1
ATOM 695 C CA . LEU B 1 14 ? 5.188 16.875 3.365 1 94.75 14 LEU B CA 1
ATOM 696 C C . LEU B 1 14 ? 6.676 16.578 3.199 1 94.75 14 LEU B C 1
ATOM 698 O O . LEU B 1 14 ? 7.484 17.5 3.076 1 94.75 14 LEU B O 1
ATOM 702 N N . PRO B 1 15 ? 7.012 15.344 3.25 1 94.69 15 PRO B N 1
ATOM 703 C CA . PRO B 1 15 ? 8.398 15.016 2.918 1 94.69 15 PRO B CA 1
ATOM 704 C C . PRO B 1 15 ? 8.82 15.547 1.55 1 94.69 15 PRO B C 1
ATOM 706 O O . PRO B 1 15 ? 7.988 15.68 0.65 1 94.69 15 PRO B O 1
ATOM 709 N N . PRO B 1 16 ? 10.102 15.836 1.448 1 94.12 16 PRO B N 1
ATOM 710 C CA . PRO B 1 16 ? 10.586 16.281 0.142 1 94.12 16 PRO B CA 1
ATOM 711 C C . PRO B 1 16 ? 10.492 15.203 -0.931 1 94.12 16 PRO B C 1
ATOM 713 O O . PRO B 1 16 ? 10.562 14.016 -0.62 1 94.12 16 PRO B O 1
ATOM 716 N N . VAL B 1 17 ? 10.406 15.641 -2.223 1 94.06 17 VAL B N 1
ATOM 717 C CA . VAL B 1 17 ? 10.141 14.758 -3.348 1 94.06 17 VAL B CA 1
ATOM 718 C C . VAL B 1 17 ? 11.219 13.672 -3.416 1 94.06 17 VAL B C 1
ATOM 720 O O . VAL B 1 17 ? 10.914 12.5 -3.668 1 94.06 17 VAL B O 1
ATOM 723 N N . GLY B 1 18 ? 12.461 14.008 -3.232 1 94.19 18 GLY B N 1
ATOM 724 C CA . GLY B 1 18 ? 13.523 13.023 -3.266 1 94.19 18 GLY B CA 1
ATOM 725 C C . GLY B 1 18 ? 13.352 11.914 -2.242 1 94.19 18 GLY B C 1
ATOM 726 O O . GLY B 1 18 ? 13.633 10.75 -2.525 1 94.19 18 GLY B O 1
ATOM 727 N N . PHE B 1 19 ? 12.906 12.164 -1.12 1 95.5 19 PHE B N 1
ATOM 728 C CA . PHE B 1 19 ? 12.672 11.211 -0.043 1 95.5 19 PHE B CA 1
ATOM 729 C C . PHE B 1 19 ? 11.461 10.336 -0.352 1 95.5 19 PHE B C 1
ATOM 731 O O . PHE B 1 19 ? 11.461 9.141 -0.052 1 95.5 19 PHE B O 1
ATOM 738 N N . ARG B 1 20 ? 10.492 10.891 -1.064 1 95.94 20 ARG B N 1
ATOM 739 C CA . ARG B 1 20 ? 9.242 10.203 -1.378 1 95.94 20 ARG B CA 1
ATOM 740 C C 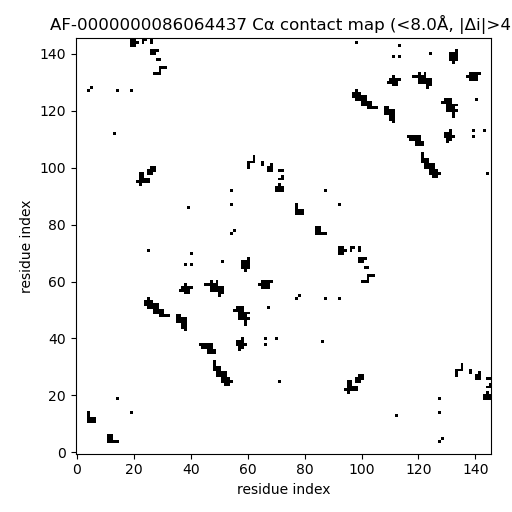. ARG B 1 20 ? 9.477 9.055 -2.355 1 95.94 20 ARG B C 1
ATOM 742 O O . ARG B 1 20 ? 8.828 8.016 -2.266 1 95.94 20 ARG B O 1
ATOM 749 N N . LYS B 1 21 ? 10.414 9.281 -3.199 1 97.38 21 LYS B N 1
ATOM 750 C CA . LYS B 1 21 ? 10.578 8.367 -4.328 1 97.38 21 LYS B CA 1
ATOM 751 C C . LYS B 1 21 ? 11.703 7.367 -4.07 1 97.38 21 LYS B C 1
ATOM 753 O O . LYS B 1 21 ? 11.734 6.297 -4.68 1 97.38 21 LYS B O 1
ATOM 758 N N . LYS B 1 22 ? 12.562 7.75 -3.107 1 97.5 22 LYS B N 1
ATOM 759 C CA . LYS B 1 22 ? 13.695 6.875 -2.828 1 97.5 22 LYS B CA 1
ATOM 760 C C . LYS B 1 22 ? 13.242 5.574 -2.176 1 97.5 22 LYS B C 1
ATOM 762 O O . LYS B 1 22 ? 12.453 5.59 -1.224 1 97.5 22 LYS B O 1
ATOM 767 N N . ASP B 1 23 ? 13.641 4.402 -2.715 1 98.06 23 ASP B N 1
ATOM 768 C CA . ASP B 1 23 ? 13.383 3.078 -2.164 1 98.06 23 ASP B CA 1
ATOM 769 C C . ASP B 1 23 ? 11.883 2.785 -2.127 1 98.06 23 ASP B C 1
ATOM 771 O O . ASP B 1 23 ? 11.375 2.242 -1.145 1 98.06 23 ASP B O 1
ATOM 775 N N . ALA B 1 24 ? 11.227 3.246 -3.166 1 98.5 24 ALA B N 1
ATOM 776 C CA . ALA B 1 24 ? 9.773 3.105 -3.291 1 98.5 24 ALA B CA 1
ATOM 777 C C . ALA B 1 24 ? 9.414 2.205 -4.469 1 98.5 24 ALA B C 1
ATOM 779 O O . ALA B 1 24 ? 8.594 2.574 -5.312 1 98.5 24 ALA B O 1
ATOM 780 N N . MET B 1 25 ? 9.922 1.004 -4.473 1 98.06 25 MET B N 1
ATOM 781 C CA . MET B 1 25 ? 9.758 0.203 -5.68 1 98.06 25 MET B CA 1
ATOM 782 C C . MET B 1 25 ? 8.57 -0.746 -5.551 1 98.06 25 MET B C 1
ATOM 784 O O . MET B 1 25 ? 8.031 -1.208 -6.555 1 98.06 25 MET B O 1
ATOM 788 N N . HIS B 1 26 ? 8.164 -1.081 -4.398 1 98.75 26 HIS B N 1
ATOM 789 C CA . HIS B 1 26 ? 7.047 -1.991 -4.152 1 98.75 26 HIS B CA 1
ATOM 790 C C . HIS B 1 26 ? 5.805 -1.232 -3.707 1 98.75 26 HIS B C 1
ATOM 792 O O . HIS B 1 26 ? 5.395 -1.33 -2.547 1 98.75 26 HIS B O 1
ATOM 798 N N . LEU B 1 27 ? 5.172 -0.578 -4.609 1 98.88 27 LEU B N 1
ATOM 799 C CA . LEU B 1 27 ? 4.02 0.255 -4.289 1 98.88 27 LEU B CA 1
ATOM 800 C C . LEU B 1 27 ? 2.719 -0.495 -4.555 1 98.88 27 LEU B C 1
ATOM 802 O O . LEU B 1 27 ? 2.621 -1.259 -5.516 1 98.88 27 LEU B O 1
ATOM 806 N N . PRO B 1 28 ? 1.731 -0.256 -3.705 1 98.94 28 PRO B N 1
ATOM 807 C CA . PRO B 1 28 ? 0.461 -0.969 -3.859 1 98.94 28 PRO B CA 1
ATOM 808 C C . PRO B 1 28 ? -0.391 -0.418 -5 1 98.94 28 PRO B C 1
ATOM 810 O O . PRO B 1 28 ? -0.445 0.798 -5.203 1 98.94 28 PRO B O 1
ATOM 813 N N . LEU B 1 29 ? -0.911 -1.239 -5.715 1 98.75 29 LEU B N 1
ATOM 814 C CA . LEU B 1 29 ? -2.01 -0.986 -6.641 1 98.75 29 LEU B CA 1
ATOM 815 C C . LEU B 1 29 ? -3.301 -1.629 -6.141 1 98.75 29 LEU B C 1
ATOM 817 O O . LEU B 1 29 ? -3.264 -2.541 -5.312 1 98.75 29 LEU B O 1
ATOM 821 N N . LYS B 1 30 ? -4.395 -1.122 -6.512 1 98.81 30 LYS B N 1
ATOM 822 C CA . LYS B 1 30 ? -5.688 -1.773 -6.324 1 98.81 30 LYS B CA 1
ATOM 823 C C . LYS B 1 30 ? -6.375 -2.023 -7.664 1 98.81 30 LYS B C 1
ATOM 825 O O . LYS B 1 30 ? -6.77 -1.08 -8.352 1 98.81 30 LYS B O 1
ATOM 830 N N . ASP B 1 31 ? -6.539 -3.232 -8.008 1 98.44 31 ASP B N 1
ATOM 831 C CA . ASP B 1 31 ? -7.07 -3.561 -9.328 1 98.44 31 ASP B CA 1
ATOM 832 C C . ASP B 1 31 ? -8.594 -3.662 -9.297 1 98.44 31 ASP B C 1
ATOM 834 O O . ASP B 1 31 ? -9.172 -4.074 -8.289 1 98.44 31 ASP B O 1
ATOM 838 N N . ASP B 1 32 ? -9.211 -3.193 -10.352 1 98.06 32 ASP B N 1
ATOM 839 C CA . ASP B 1 32 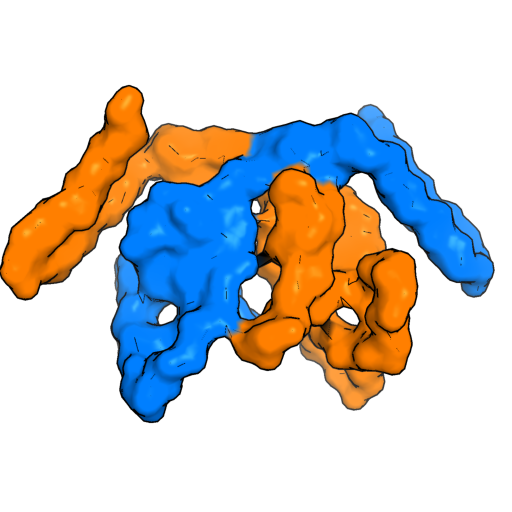? -10.648 -3.354 -10.531 1 98.06 32 ASP B CA 1
ATOM 840 C C . ASP B 1 32 ? -10.984 -4.75 -11.047 1 98.06 32 ASP B C 1
ATOM 842 O O . ASP B 1 32 ? -11.172 -4.949 -12.25 1 98.06 32 ASP B O 1
ATOM 846 N N . LEU B 1 33 ? -10.984 -5.664 -10.219 1 97.44 33 LEU B N 1
ATOM 847 C CA . LEU B 1 33 ? -11.25 -7.066 -10.531 1 97.44 33 LEU B CA 1
ATOM 848 C C . LEU B 1 33 ? -12.688 -7.441 -10.195 1 97.44 33 LEU B C 1
ATOM 850 O O . LEU B 1 33 ? -13.227 -7.008 -9.172 1 97.44 33 LEU B O 1
ATOM 854 N N . GLN B 1 34 ? -13.352 -8.172 -11.039 1 97.69 34 GLN B N 1
ATOM 855 C CA . GLN B 1 34 ? -14.672 -8.711 -10.727 1 97.69 34 GLN B CA 1
ATOM 856 C C . GLN B 1 34 ? -14.617 -9.602 -9.484 1 97.69 34 GLN B C 1
ATOM 858 O O . GLN B 1 34 ? -15.445 -9.461 -8.586 1 97.69 34 GLN B O 1
ATOM 863 N N . ASN B 1 35 ? -13.562 -10.539 -9.625 1 97.44 35 ASN B N 1
ATOM 864 C CA . ASN B 1 35 ? -13.266 -11.383 -8.469 1 97.44 35 ASN B CA 1
ATOM 865 C C . ASN B 1 35 ? -11.883 -11.094 -7.906 1 97.44 35 ASN B C 1
ATOM 867 O O . ASN B 1 35 ? -10.898 -11.031 -8.656 1 97.44 35 ASN B O 1
ATOM 871 N N . ALA B 1 36 ? -11.906 -10.93 -6.578 1 98 36 ALA B N 1
ATOM 872 C CA . ALA B 1 36 ? -10.609 -10.711 -5.949 1 98 36 ALA B CA 1
ATOM 873 C C . ALA B 1 36 ? -9.656 -11.867 -6.227 1 98 36 ALA B C 1
ATOM 875 O O . ALA B 1 36 ? -10.094 -12.969 -6.57 1 98 36 ALA B O 1
ATOM 876 N N . ALA B 1 37 ? -8.406 -11.609 -6.152 1 97.31 37 ALA B N 1
ATOM 877 C CA . ALA B 1 37 ? -7.367 -12.609 -6.41 1 97.31 37 ALA B CA 1
ATOM 878 C C . ALA B 1 37 ? -6.824 -13.18 -5.105 1 97.31 37 ALA B C 1
ATOM 880 O O . ALA B 1 37 ? -6.859 -12.523 -4.066 1 97.31 37 ALA B O 1
ATOM 881 N N . ARG B 1 38 ? -6.27 -14.344 -5.188 1 97.19 38 ARG B N 1
ATOM 882 C CA . ARG B 1 38 ? -5.707 -15 -4.012 1 97.19 38 ARG B CA 1
ATOM 883 C C . ARG B 1 38 ? -4.441 -14.297 -3.543 1 97.19 38 ARG B C 1
ATOM 885 O O . ARG B 1 38 ? -3.568 -13.969 -4.352 1 97.19 38 ARG B O 1
ATOM 892 N N . CYS B 1 39 ? -4.387 -14.086 -2.301 1 98.31 39 CYS B N 1
ATOM 893 C CA . CYS B 1 39 ? -3.162 -13.586 -1.688 1 98.31 39 CYS B CA 1
ATOM 894 C C . CYS B 1 39 ? -2.018 -14.578 -1.858 1 98.31 39 CYS B C 1
ATOM 896 O O . CYS B 1 39 ? -2.199 -15.781 -1.663 1 98.31 39 CY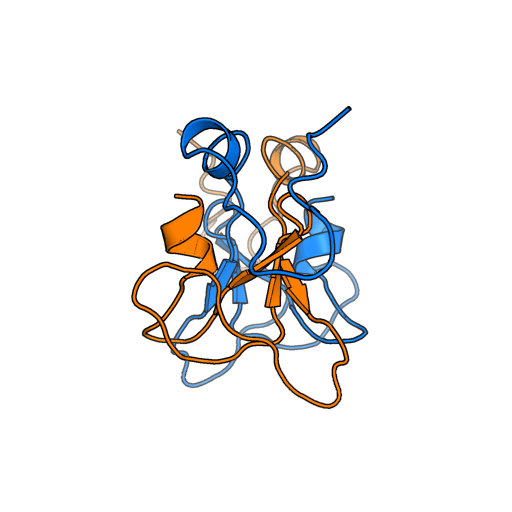S B O 1
ATOM 898 N N . ARG B 1 40 ? -0.849 -14.055 -2.133 1 97.44 40 ARG B N 1
ATOM 899 C CA . ARG B 1 40 ? 0.264 -14.945 -2.438 1 97.44 40 ARG B CA 1
ATOM 900 C C . ARG B 1 40 ? 1.191 -15.094 -1.236 1 97.44 40 ARG B C 1
ATOM 902 O O . ARG B 1 40 ? 2.178 -15.836 -1.294 1 97.44 40 ARG B O 1
ATOM 909 N N . GLN B 1 41 ? 0.898 -14.391 -0.182 1 97.94 41 GLN B N 1
ATOM 910 C CA . GLN B 1 41 ? 1.645 -14.609 1.052 1 97.94 41 GLN B CA 1
ATOM 911 C C . GLN B 1 41 ? 1.469 -16.047 1.55 1 97.94 41 GLN B C 1
ATOM 913 O O . GLN B 1 41 ? 0.342 -16.5 1.748 1 97.94 41 GLN B O 1
ATOM 918 N N . PRO B 1 42 ? 2.576 -16.672 1.679 1 96.44 42 PRO B N 1
ATOM 919 C CA . PRO B 1 42 ? 2.461 -18.016 2.217 1 96.44 42 PRO B CA 1
ATOM 920 C C . PRO B 1 42 ? 1.67 -18.078 3.52 1 96.44 42 PRO B C 1
ATOM 922 O O . PRO B 1 42 ? 1.914 -17.281 4.43 1 96.44 42 PRO B O 1
ATOM 925 N N . GLY B 1 43 ? 0.691 -18.984 3.604 1 97 43 GLY B N 1
ATOM 926 C CA . GLY B 1 43 ? -0.088 -19.188 4.816 1 97 43 GLY B CA 1
ATOM 927 C C . GLY B 1 43 ? -1.39 -18.406 4.82 1 97 43 GLY B C 1
ATOM 928 O O . GLY B 1 43 ? -2.258 -18.641 5.664 1 97 43 GLY B O 1
ATOM 929 N N . CYS B 1 44 ? -1.508 -17.531 3.908 1 98 44 CYS B N 1
ATOM 930 C CA . CYS B 1 44 ? -2.742 -16.766 3.801 1 98 44 CYS B CA 1
ATOM 931 C C . CYS B 1 44 ? -3.652 -17.344 2.721 1 98 44 CYS B C 1
ATOM 933 O O . CYS B 1 44 ? -3.199 -17.625 1.613 1 98 44 CYS B O 1
ATOM 935 N N . ASN B 1 45 ? -4.93 -17.469 2.988 1 97.56 45 ASN B N 1
ATOM 936 C CA . ASN B 1 45 ? -5.871 -18.016 2.021 1 97.56 45 ASN B CA 1
ATOM 937 C C . ASN B 1 45 ? -6.961 -17.016 1.665 1 97.56 45 ASN B C 1
ATOM 939 O O . ASN B 1 45 ? -8.023 -17.391 1.174 1 97.56 45 ASN B O 1
ATOM 943 N N . MET B 1 46 ? -6.676 -15.844 1.939 1 98.38 46 MET B N 1
ATOM 944 C CA . MET B 1 46 ? -7.664 -14.797 1.667 1 98.38 46 MET B CA 1
ATOM 945 C C . MET B 1 46 ? -7.488 -14.234 0.26 1 98.38 46 MET B C 1
ATOM 947 O O . MET B 1 46 ? -6.562 -14.625 -0.456 1 98.38 46 MET B O 1
ATOM 951 N N . LYS B 1 47 ? -8.414 -13.469 -0.12 1 98.5 47 LYS B N 1
ATOM 952 C CA . LYS B 1 47 ? -8.352 -12.797 -1.412 1 98.5 47 LYS B CA 1
ATOM 953 C C . LYS B 1 47 ? -8.219 -11.281 -1.234 1 98.5 47 LYS B C 1
ATOM 955 O O . LYS B 1 47 ? -8.617 -10.734 -0.204 1 98.5 47 LYS B O 1
ATOM 960 N N . THR B 1 48 ? -7.719 -10.727 -2.234 1 98.62 48 THR B N 1
ATOM 961 C CA . THR B 1 48 ? -7.473 -9.289 -2.18 1 98.62 48 THR B CA 1
ATOM 962 C C . THR B 1 48 ? -7.43 -8.695 -3.586 1 98.62 48 THR B C 1
ATOM 964 O O . THR B 1 48 ? -7.383 -9.43 -4.574 1 98.62 48 THR B O 1
ATOM 967 N N . ARG B 1 49 ? -7.48 -7.449 -3.65 1 98.62 49 ARG B N 1
ATOM 968 C CA . ARG B 1 49 ? -7.371 -6.738 -4.922 1 98.62 49 ARG B CA 1
ATOM 969 C C . ARG B 1 49 ? -6.113 -5.879 -4.961 1 98.62 49 ARG B C 1
ATOM 971 O O . ARG B 1 49 ? -5.852 -5.195 -5.953 1 98.62 49 ARG B O 1
ATOM 978 N N . HIS B 1 50 ? -5.32 -5.906 -3.83 1 98.81 50 HIS B N 1
ATOM 979 C CA . HIS B 1 50 ? -4.066 -5.16 -3.795 1 98.81 50 HIS B CA 1
ATOM 980 C C . HIS B 1 50 ? -2.936 -5.957 -4.441 1 98.81 50 HIS B C 1
ATOM 982 O O . HIS B 1 50 ? -2.76 -7.141 -4.152 1 98.81 50 HIS B O 1
ATOM 988 N N . ARG B 1 51 ? -2.232 -5.293 -5.281 1 98.5 51 ARG B N 1
ATOM 989 C CA . ARG B 1 51 ? -1.138 -5.895 -6.039 1 98.5 51 ARG B CA 1
ATOM 990 C C . ARG B 1 51 ? 0.137 -5.066 -5.906 1 98.5 51 ARG B C 1
ATOM 992 O O . ARG B 1 51 ? 0.089 -3.836 -5.926 1 98.5 51 ARG B O 1
ATOM 999 N N . CYS B 1 52 ? 1.219 -5.727 -5.754 1 98.56 52 CYS B N 1
ATOM 1000 C CA . CYS B 1 52 ? 2.488 -5.008 -5.75 1 98.56 52 CYS B CA 1
ATOM 1001 C C . CYS B 1 52 ? 2.906 -4.641 -7.168 1 98.56 52 CYS B C 1
ATOM 1003 O O . CYS B 1 52 ? 2.928 -5.492 -8.055 1 98.56 52 CYS B O 1
ATOM 1005 N N . SER B 1 53 ? 3.348 -3.475 -7.344 1 98.12 53 SER B N 1
ATOM 1006 C CA . SER B 1 53 ? 3.666 -2.936 -8.664 1 98.12 53 SER B CA 1
ATOM 1007 C C . SER B 1 53 ? 4.961 -3.533 -9.203 1 98.12 53 SER B C 1
ATOM 1009 O O . SER B 1 53 ? 5.156 -3.605 -10.422 1 98.12 53 SER B O 1
ATOM 1011 N N . ARG B 1 54 ? 5.785 -3.99 -8.297 1 97.31 54 ARG B N 1
ATOM 1012 C CA . ARG B 1 54 ? 7.09 -4.5 -8.719 1 97.31 54 ARG B CA 1
ATOM 1013 C C . ARG B 1 54 ? 7.074 -6.02 -8.828 1 97.31 54 ARG B C 1
ATOM 1015 O O . ARG B 1 54 ? 7.535 -6.586 -9.82 1 97.31 54 ARG B O 1
ATOM 1022 N N . CYS B 1 55 ? 6.492 -6.652 -7.867 1 96.75 55 CYS B N 1
ATOM 1023 C CA . CYS B 1 55 ? 6.492 -8.109 -7.809 1 96.75 55 CYS B CA 1
ATOM 1024 C C . CYS B 1 55 ? 5.371 -8.688 -8.664 1 96.75 55 CYS B C 1
ATOM 1026 O O . CYS B 1 55 ? 5.398 -9.875 -9.008 1 96.75 55 CYS B O 1
ATOM 1028 N N . ASP B 1 56 ? 4.34 -7.957 -8.852 1 96.44 56 ASP B N 1
ATOM 1029 C CA . ASP B 1 56 ? 3.18 -8.336 -9.648 1 96.44 56 ASP B CA 1
ATOM 1030 C C . ASP B 1 56 ? 2.453 -9.523 -9.023 1 96.44 56 ASP B C 1
ATOM 1032 O O . ASP B 1 56 ? 2.148 -10.5 -9.719 1 96.44 56 ASP B O 1
ATOM 1036 N N . ILE B 1 57 ? 2.359 -9.438 -7.766 1 97.25 57 ILE B N 1
ATOM 1037 C CA . ILE B 1 57 ? 1.585 -10.438 -7.039 1 97.25 57 ILE B CA 1
ATOM 1038 C C . ILE B 1 57 ? 0.596 -9.75 -6.102 1 97.25 57 ILE B C 1
ATOM 1040 O O . ILE B 1 57 ? 0.793 -8.594 -5.727 1 97.25 57 ILE B O 1
ATOM 1044 N N . TYR B 1 58 ? -0.492 -10.477 -5.707 1 98.12 58 TYR B N 1
ATOM 1045 C CA . TYR B 1 58 ? -1.538 -9.938 -4.848 1 98.12 58 TYR B CA 1
ATOM 1046 C C . TYR B 1 58 ? -1.24 -10.211 -3.381 1 98.12 58 TYR B C 1
ATOM 1048 O O . TYR B 1 58 ? -0.841 -11.32 -3.021 1 98.12 58 TYR B O 1
ATOM 1056 N N . LEU B 1 59 ? -1.359 -9.203 -2.568 1 98.69 59 LEU B N 1
ATOM 1057 C CA . LEU B 1 59 ? -1.102 -9.281 -1.134 1 98.69 59 LEU B CA 1
ATOM 1058 C C . LEU B 1 59 ? -2.133 -8.477 -0.352 1 98.69 59 LEU B C 1
ATOM 1060 O O . LEU B 1 59 ? -2.5 -7.371 -0.757 1 98.69 59 LEU B O 1
ATOM 1064 N N . CYS B 1 60 ? -2.566 -8.961 0.685 1 98.81 60 CYS B N 1
ATOM 1065 C CA . CYS B 1 60 ? -3.582 -8.305 1.502 1 98.81 60 CYS B CA 1
ATOM 1066 C C . CYS B 1 60 ? -3.037 -7.035 2.137 1 98.81 60 CYS B C 1
ATOM 1068 O O . CYS B 1 60 ? -1.877 -6.992 2.551 1 98.81 60 CYS B O 1
ATOM 1070 N N . ILE B 1 61 ? -3.912 -6.031 2.201 1 98.81 61 ILE B N 1
ATOM 1071 C CA . ILE B 1 61 ? -3.719 -4.848 3.035 1 98.81 61 ILE B CA 1
ATOM 1072 C C . ILE B 1 61 ? -4.965 -4.602 3.879 1 98.81 61 ILE B C 1
ATOM 1074 O O . ILE B 1 61 ? -5.797 -3.754 3.541 1 98.81 61 ILE B O 1
ATOM 1078 N N . GLU B 1 62 ? -5.047 -5.309 4.922 1 98.38 62 GLU B N 1
ATOM 1079 C CA . GLU B 1 62 ? -6.215 -5.258 5.793 1 98.38 62 GLU B CA 1
ATOM 1080 C C . GLU B 1 62 ? -5.812 -5.059 7.25 1 98.38 62 GLU B C 1
ATOM 1082 O O . GLU B 1 62 ? -4.68 -5.359 7.633 1 98.38 62 GLU B O 1
ATOM 1087 N N . ILE B 1 63 ? -6.699 -4.492 7.977 1 97.38 63 ILE B N 1
ATOM 1088 C CA . ILE B 1 63 ? -6.465 -4.375 9.414 1 97.38 63 ILE B CA 1
ATOM 1089 C C . ILE B 1 63 ? -6.301 -5.766 10.023 1 97.38 63 ILE B C 1
ATOM 1091 O O . ILE B 1 63 ? -7.148 -6.641 9.828 1 97.38 63 ILE B O 1
ATOM 1095 N N . GLY B 1 64 ? -5.246 -6.07 10.648 1 95.56 64 GLY B N 1
ATOM 1096 C CA . GLY B 1 64 ? -4.996 -7.359 11.273 1 95.56 64 GLY B CA 1
ATOM 1097 C C . GLY B 1 64 ? -4.383 -8.375 10.32 1 95.56 64 GLY B C 1
ATOM 1098 O O . GLY B 1 64 ? -4.016 -9.477 10.734 1 95.56 64 GLY B O 1
ATOM 1099 N N . ARG B 1 65 ? -4.316 -8.016 9.094 1 97.94 65 ARG B N 1
ATOM 1100 C CA . ARG B 1 65 ? -3.738 -8.875 8.055 1 97.94 65 ARG B CA 1
ATOM 1101 C C . ARG B 1 65 ? -3.105 -8.039 6.949 1 97.94 65 ARG B C 1
ATOM 1103 O O . ARG B 1 65 ? -3.773 -7.684 5.977 1 97.94 65 ARG B O 1
ATOM 1110 N N . ASN B 1 66 ? -1.881 -7.746 7.102 1 98.75 66 ASN B N 1
ATOM 1111 C CA . ASN B 1 66 ? -1.148 -6.969 6.109 1 98.75 66 ASN B CA 1
ATOM 1112 C C . ASN B 1 66 ? -0.028 -7.781 5.469 1 98.75 66 ASN B C 1
ATOM 1114 O O . ASN B 1 66 ? 1.145 -7.602 5.801 1 98.75 66 ASN B O 1
ATOM 1118 N N . CYS B 1 67 ? -0.349 -8.586 4.496 1 98.94 67 CYS B N 1
ATOM 1119 C CA . CYS B 1 67 ? 0.59 -9.469 3.811 1 98.94 67 CYS B CA 1
ATOM 1120 C C . CYS B 1 67 ? 1.556 -8.664 2.947 1 98.94 67 CYS B C 1
ATOM 1122 O O . CYS B 1 67 ? 2.705 -9.062 2.758 1 98.94 67 CYS B O 1
ATOM 1124 N N . PHE B 1 68 ? 1.112 -7.496 2.463 1 98.94 68 PHE B N 1
ATOM 1125 C CA . PHE B 1 68 ? 1.967 -6.621 1.667 1 98.94 68 PHE B CA 1
ATOM 1126 C C . PHE B 1 68 ? 3.182 -6.176 2.471 1 98.94 68 PHE B C 1
ATOM 1128 O O . PHE B 1 68 ? 4.316 -6.27 1.996 1 98.94 68 PHE B O 1
ATOM 1135 N N . PHE B 1 69 ? 2.859 -5.797 3.668 1 98.94 69 PHE B N 1
ATOM 1136 C CA . PHE B 1 69 ? 3.92 -5.348 4.566 1 98.94 69 PHE B CA 1
ATOM 1137 C C . PHE B 1 69 ? 4.828 -6.508 4.953 1 98.94 69 PHE B C 1
ATOM 1139 O O . PHE B 1 69 ? 6.055 -6.398 4.871 1 98.94 69 PHE B O 1
ATOM 1146 N N . GLU B 1 70 ? 4.277 -7.652 5.277 1 98.62 70 GLU B N 1
ATOM 1147 C CA . GLU B 1 70 ? 5.039 -8.805 5.758 1 98.62 70 GLU B CA 1
ATOM 1148 C C . GLU B 1 70 ? 5.938 -9.367 4.66 1 98.62 70 GLU B C 1
ATOM 1150 O O . GLU B 1 70 ? 7.066 -9.781 4.93 1 98.62 70 GLU B O 1
ATOM 1155 N N . PHE B 1 71 ? 5.426 -9.367 3.482 1 98.62 71 PHE B N 1
ATOM 1156 C CA . PHE B 1 71 ? 6.129 -9.922 2.332 1 98.62 71 PHE B CA 1
ATOM 1157 C C . PHE B 1 71 ? 7.348 -9.078 1.983 1 98.62 71 PHE B C 1
ATOM 1159 O O . PHE B 1 71 ? 8.359 -9.602 1.519 1 98.62 71 PHE B O 1
ATOM 1166 N N . HIS B 1 72 ? 7.293 -7.793 2.297 1 98.69 72 HIS B N 1
ATOM 1167 C CA . HIS B 1 72 ? 8.32 -6.891 1.787 1 98.69 72 HIS B CA 1
ATOM 1168 C C . HIS B 1 72 ? 9.172 -6.332 2.918 1 98.69 72 HIS B C 1
ATOM 1170 O O . HIS B 1 72 ? 10.25 -5.781 2.674 1 98.69 72 HIS B O 1
ATOM 1176 N N . ALA B 1 73 ? 8.742 -6.355 4.152 1 97.06 73 ALA B N 1
ATOM 1177 C CA . ALA B 1 73 ? 9.484 -5.781 5.27 1 97.06 73 ALA B CA 1
ATOM 1178 C C . ALA B 1 73 ? 10.562 -6.746 5.77 1 97.06 73 ALA B C 1
ATOM 1180 O O . ALA B 1 73 ? 10.461 -7.957 5.559 1 97.06 73 ALA B O 1
#

Secondary structure (DSSP, 8-state):
-------SSS-PPPPPHHHHHTTB-S-EEE---SSPEEP-STT---EESEEETTT--B---BTTB-HHHHHH-/-------SSS-PPPPPHHHHHTTB-S-EEE---SSPEEP-STT---EESEEETTT--B---BTTB-HHHHHH-

Foldseek 3Di:
DPPCCVDPDDDRDDDDPVVVPPPCQFDKDFDPDPDFAAAPQPPGGDGGRIATPRVGGDADDDDVGGRSVVVPD/DPDCCVDDDDDRDDDDPVVVPPPCQFDKDFDPDPDFAAAPQPPGGDGGRIATPRVGGDADDDDVGGRSVVVPD

Sequence (146 aa):
MEPSWFQGSGVKELPPVGFRKKDAMHLPLKDDLQNAARCRQPGCNMKTRHRCSRCDIYLCIEIGRNCFFEFHAMEPSWFQGSGVKELPPVGFRKKDAMHLPLKDDLQNAARCRQPGCNMKTRHRCSRCDIYLCIEIGRNCFFEFHA

Nearest PDB structures (foldseek):
  6xi7-assembly1_B  TM=5.373E-01  e=1.514E+00  Homo sapiens
  8t75-assembly1_B  TM=5.381E-01  e=1.618E+00  Homo sapiens
  7jhp-assembly1_C  TM=4.478E-01  e=1.847E+00  Homo sapiens
  6xi7-assembly1_B  TM=5.379E-01  e=1.539E+00  Homo sapiens
  8t75-assembly1_B  TM=5.386E-01  e=1.644E+00  Homo sapiens